Protein AF-A0A2G5HDT8-F1 (afdb_monomer_lite)

Organism: Cercospora beticola (NCBI:txid122368)

pLDDT: mean 80.61, std 16.81, range [44.41, 96.56]

Secondary structure (DSSP, 8-state):
-----------------EE-BTT-HHHHHHHHHHTT--EETTTTEEEGGGGGGGHHHHHHHHHHTT--B-S--TT--

Sequence (77 aa):
MQFFTVAIIALFGLTANACKCSNDRLATESCCAQLQGNYLPDQQDCQAASISERLSTFASCCSEGGFDSDCDCPSGC

Radius of gyration: 16.35 Å; chains: 1; bounding box: 48×24×48 Å

Structure (mmCIF, N/CA/C/O backbone):
data_AF-A0A2G5HDT8-F1
#
_entry.id   AF-A0A2G5HDT8-F1
#
loop_
_atom_site.group_PDB
_atom_site.id
_atom_site.type_symbol
_atom_site.label_atom_id
_atom_site.label_alt_id
_atom_site.label_comp_id
_atom_site.label_asym_id
_atom_site.label_entity_id
_atom_site.label_seq_id
_atom_site.pdbx_PDB_ins_code
_atom_site.Cartn_x
_atom_site.Cartn_y
_atom_site.Cartn_z
_atom_site.occupancy
_atom_site.B_iso_or_equiv
_atom_site.auth_seq_id
_atom_site.auth_comp_id
_atom_site.auth_asym_id
_atom_site.auth_atom_id
_atom_site.pdbx_PDB_model_num
ATOM 1 N N . MET A 1 1 ? -39.227 -15.150 34.356 1.00 44.41 1 MET A N 1
ATOM 2 C CA . MET A 1 1 ? -38.810 -15.398 32.961 1.00 44.41 1 MET A CA 1
ATOM 3 C C . MET A 1 1 ? -37.784 -14.335 32.600 1.00 44.41 1 MET A C 1
ATOM 5 O O . MET A 1 1 ? -38.173 -13.211 32.321 1.00 44.41 1 MET A O 1
ATOM 9 N N . GLN A 1 2 ? -36.491 -14.629 32.750 1.00 50.19 2 GLN A N 1
ATOM 10 C CA . GLN A 1 2 ? -35.420 -13.699 32.376 1.00 50.19 2 GLN A CA 1
ATOM 11 C C . GLN A 1 2 ? -35.001 -14.007 30.942 1.00 50.19 2 GLN A C 1
ATOM 13 O O . GLN A 1 2 ? -34.444 -15.066 30.664 1.00 50.19 2 GLN A O 1
ATOM 18 N N . PHE A 1 3 ? -35.330 -13.089 30.039 1.00 56.16 3 PHE A N 1
ATOM 19 C CA . PHE A 1 3 ? -34.871 -13.107 28.661 1.00 56.16 3 PHE A CA 1
ATOM 20 C C . PHE A 1 3 ? -33.425 -12.612 28.653 1.00 56.16 3 PHE A C 1
ATOM 22 O O . PHE A 1 3 ? -33.160 -11.443 28.927 1.00 56.16 3 PHE A O 1
ATOM 29 N N . PHE A 1 4 ? -32.484 -13.520 28.412 1.00 59.75 4 PHE A N 1
ATOM 30 C CA . PHE A 1 4 ? -31.091 -13.165 28.180 1.00 59.75 4 PHE A CA 1
ATOM 31 C C . PHE A 1 4 ? -30.988 -12.505 26.803 1.00 59.75 4 PHE A C 1
ATOM 33 O O . PHE A 1 4 ? -31.124 -13.167 25.776 1.00 59.75 4 PHE A O 1
ATOM 40 N N . THR A 1 5 ? -30.770 -11.192 26.781 1.00 62.47 5 THR A N 1
ATOM 41 C CA . THR A 1 5 ? -30.417 -10.453 25.568 1.00 62.47 5 THR A CA 1
ATOM 42 C C . THR A 1 5 ? -29.037 -10.920 25.109 1.00 62.47 5 THR A C 1
ATOM 44 O O . THR A 1 5 ? -28.023 -10.564 25.706 1.00 62.47 5 THR A O 1
ATOM 47 N N . VAL A 1 6 ? -28.988 -11.755 24.072 1.00 59.66 6 VAL A N 1
ATOM 48 C CA . VAL A 1 6 ? -27.734 -12.153 23.424 1.00 59.66 6 VAL A CA 1
ATOM 49 C C . VAL A 1 6 ? -27.256 -10.976 22.576 1.00 59.66 6 VAL A C 1
ATOM 51 O O . VAL A 1 6 ? -27.835 -10.675 21.534 1.00 59.66 6 VAL A O 1
ATOM 54 N N . ALA A 1 7 ? -26.218 -10.282 23.040 1.00 61.19 7 ALA A N 1
ATOM 55 C CA . ALA A 1 7 ? -25.508 -9.289 22.246 1.00 61.19 7 ALA A CA 1
ATOM 56 C C . ALA A 1 7 ? -24.696 -10.012 21.159 1.00 61.19 7 ALA A C 1
ATOM 58 O O . ALA A 1 7 ? -23.741 -10.728 21.460 1.00 61.19 7 ALA A O 1
ATOM 59 N N . ILE A 1 8 ? -25.088 -9.845 19.896 1.00 60.22 8 ILE A N 1
ATOM 60 C CA . ILE A 1 8 ? -24.332 -10.347 18.745 1.00 60.22 8 ILE A CA 1
ATOM 61 C C . ILE A 1 8 ? -23.177 -9.371 18.512 1.00 60.22 8 ILE A C 1
ATOM 63 O O . ILE A 1 8 ? -23.346 -8.324 17.892 1.00 60.22 8 ILE A O 1
ATOM 67 N N . ILE A 1 9 ? -22.002 -9.691 19.049 1.00 59.72 9 ILE A N 1
ATOM 68 C CA . ILE A 1 9 ? -20.764 -8.999 18.698 1.00 59.72 9 ILE A CA 1
ATOM 69 C C . ILE A 1 9 ? -20.349 -9.554 17.335 1.00 59.72 9 ILE A C 1
ATOM 71 O O . ILE A 1 9 ? -19.833 -10.667 17.243 1.00 59.72 9 ILE A O 1
ATOM 75 N N . ALA A 1 10 ? -20.627 -8.808 16.266 1.00 58.44 10 ALA A N 1
ATOM 76 C CA . ALA A 1 10 ? -20.106 -9.112 14.942 1.00 58.44 10 ALA A CA 1
ATOM 77 C C . ALA A 1 10 ? -18.589 -8.872 14.946 1.00 58.44 10 ALA A C 1
ATOM 79 O O . ALA A 1 10 ? -18.106 -7.786 14.637 1.00 58.44 10 ALA A O 1
ATOM 80 N N . LEU A 1 11 ? -17.831 -9.891 15.347 1.00 52.97 11 LEU A N 1
ATOM 81 C CA . LEU A 1 11 ? -16.400 -9.973 15.097 1.00 52.97 11 LEU A CA 1
ATOM 82 C C . LEU A 1 11 ? -16.227 -10.274 13.609 1.00 52.97 1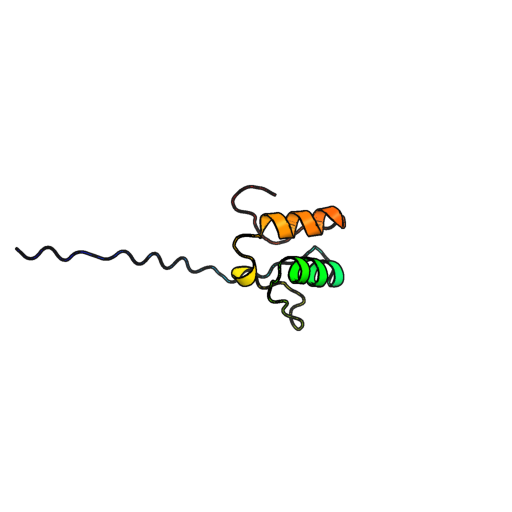1 LEU A C 1
ATOM 84 O O . LEU A 1 11 ? -16.046 -11.425 13.213 1.00 52.97 11 LEU A O 1
ATOM 88 N N . PHE A 1 12 ? -16.312 -9.240 12.771 1.00 52.41 12 PHE A N 1
ATOM 89 C CA . PHE A 1 12 ? -15.705 -9.312 11.450 1.00 52.41 12 PHE A CA 1
ATOM 90 C C . PHE A 1 12 ? -14.202 -9.406 11.685 1.00 52.41 12 PHE A C 1
ATOM 92 O O . PHE A 1 12 ? -13.510 -8.403 11.855 1.00 52.41 12 PHE A O 1
ATOM 99 N N . GLY A 1 13 ? -13.716 -10.643 11.777 1.00 44.81 13 GLY A N 1
ATOM 100 C CA . GLY A 1 13 ? -12.316 -10.958 11.589 1.00 44.81 13 GLY A CA 1
ATOM 101 C C . GLY A 1 13 ? -11.957 -10.530 10.178 1.00 44.81 13 GLY A C 1
ATOM 102 O O . GLY A 1 13 ? -12.072 -11.313 9.243 1.00 44.81 13 GLY A O 1
ATOM 103 N N . LEU A 1 14 ? -11.577 -9.263 10.031 1.00 51.44 14 LEU A N 1
ATOM 104 C CA . LEU A 1 14 ? -10.809 -8.805 8.896 1.00 51.44 14 LEU A CA 1
ATOM 105 C C . LEU A 1 14 ? -9.514 -9.602 8.989 1.00 51.44 14 LEU A C 1
ATOM 107 O O . LEU A 1 14 ? -8.641 -9.294 9.804 1.00 51.44 14 LEU A O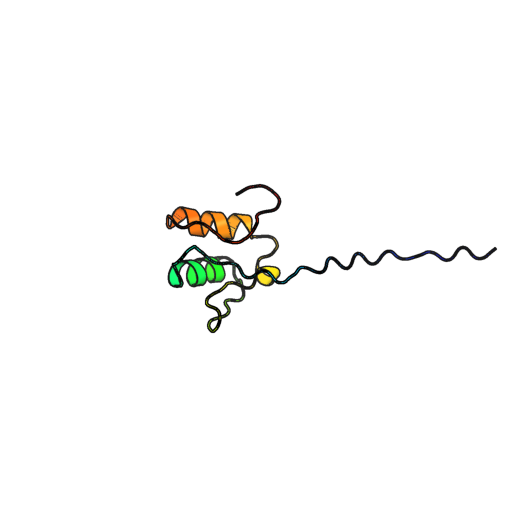 1
ATOM 111 N N . THR A 1 15 ? -9.407 -10.675 8.206 1.00 49.78 15 THR A N 1
ATOM 112 C CA . THR A 1 15 ? -8.090 -11.126 7.781 1.00 49.78 15 THR A CA 1
ATOM 113 C C . THR A 1 15 ? -7.400 -9.857 7.309 1.00 49.78 15 THR A C 1
ATOM 115 O O . THR A 1 15 ? -7.945 -9.125 6.481 1.00 49.78 15 THR A O 1
ATOM 118 N N . ALA A 1 16 ? -6.300 -9.487 7.961 1.00 55.41 16 ALA A N 1
ATOM 119 C CA . ALA A 1 16 ? -5.535 -8.318 7.572 1.00 55.41 16 ALA A CA 1
ATOM 120 C C . ALA A 1 16 ? -4.889 -8.653 6.227 1.00 55.41 16 ALA A C 1
ATOM 122 O O . ALA A 1 16 ? -3.714 -9.001 6.169 1.00 55.41 16 ALA A O 1
ATOM 123 N N . ASN A 1 17 ? -5.688 -8.640 5.161 1.00 70.12 17 ASN A N 1
ATOM 124 C CA . ASN A 1 17 ? -5.188 -8.768 3.814 1.00 70.12 17 ASN A CA 1
ATOM 125 C C . ASN A 1 17 ? -4.206 -7.611 3.628 1.00 70.12 17 ASN A C 1
ATOM 127 O O . ASN A 1 17 ? -4.403 -6.506 4.139 1.00 70.12 17 ASN A O 1
ATOM 131 N N . ALA A 1 18 ? -3.078 -7.896 3.005 1.00 85.50 18 ALA A N 1
ATOM 132 C CA . ALA A 1 18 ? -2.138 -6.867 2.623 1.00 85.50 18 ALA A CA 1
ATOM 133 C C . ALA A 1 18 ? -2.486 -6.439 1.192 1.00 85.50 18 ALA A C 1
ATOM 135 O O . ALA A 1 18 ? -3.024 -7.222 0.416 1.00 85.50 18 ALA A O 1
ATOM 136 N N . CYS A 1 19 ? -2.244 -5.178 0.880 1.00 89.50 19 CYS A N 1
ATOM 137 C CA . CYS A 1 19 ? -2.618 -4.539 -0.362 1.00 89.50 19 CYS A CA 1
ATOM 138 C C . CYS A 1 19 ? -1.375 -4.228 -1.179 1.00 89.50 19 CYS A C 1
ATOM 140 O O . CYS A 1 19 ? -0.478 -3.537 -0.692 1.00 89.50 19 CYS A O 1
ATOM 142 N N . LYS A 1 20 ? -1.333 -4.698 -2.425 1.00 92.38 20 LYS A N 1
ATOM 143 C CA . LYS A 1 20 ? -0.192 -4.500 -3.319 1.00 92.38 20 LYS A CA 1
ATOM 144 C C . LYS A 1 20 ? -0.651 -4.062 -4.703 1.00 92.38 20 LYS A C 1
ATOM 146 O O . LYS A 1 20 ? -1.683 -4.531 -5.178 1.00 92.38 20 LYS A O 1
ATOM 151 N N . CYS A 1 21 ? 0.128 -3.196 -5.343 1.00 93.00 21 CYS A N 1
ATOM 152 C CA . CYS A 1 21 ? 0.101 -3.039 -6.792 1.00 93.00 21 CYS A CA 1
ATOM 153 C C . CYS A 1 21 ? 0.997 -4.125 -7.409 1.00 93.00 21 CYS A C 1
ATOM 155 O O . CYS A 1 21 ? 2.138 -4.328 -6.983 1.00 93.00 21 CYS A O 1
ATOM 157 N N . SER A 1 22 ? 0.481 -4.843 -8.399 1.00 88.06 22 SER A N 1
ATOM 158 C CA . SER A 1 22 ? 1.127 -5.990 -9.032 1.00 88.06 22 SER A CA 1
ATOM 159 C C . SER A 1 22 ? 2.551 -5.676 -9.486 1.00 88.06 22 SER A C 1
ATOM 161 O O . SER A 1 22 ? 2.766 -4.807 -10.326 1.00 88.06 22 SER A O 1
ATOM 163 N N . ASN A 1 23 ? 3.516 -6.428 -8.945 1.00 77.31 23 ASN A N 1
ATOM 164 C CA . ASN A 1 23 ? 4.949 -6.366 -9.259 1.00 77.31 23 ASN A CA 1
ATOM 165 C C . ASN A 1 23 ? 5.622 -4.9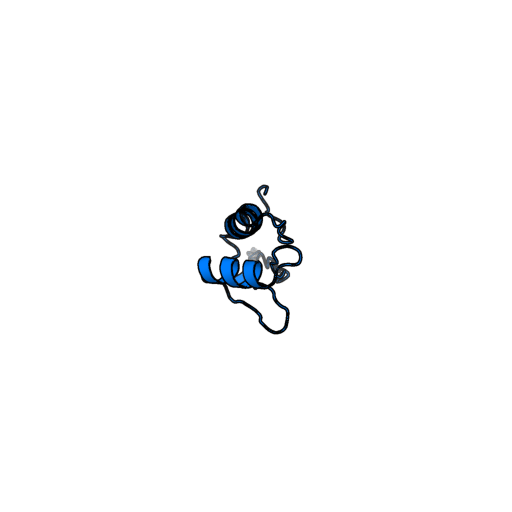83 -9.154 1.00 77.31 23 ASN A C 1
ATOM 167 O O . ASN A 1 23 ? 6.767 -4.852 -9.585 1.00 77.31 23 ASN A O 1
ATOM 171 N N . ASP A 1 24 ? 4.988 -3.985 -8.528 1.00 89.81 24 ASP A N 1
ATOM 172 C CA . ASP A 1 24 ? 5.605 -2.676 -8.328 1.00 89.81 24 ASP A CA 1
ATOM 173 C C . ASP A 1 24 ? 5.513 -2.203 -6.872 1.00 89.81 24 ASP A C 1
ATOM 175 O O . ASP A 1 24 ? 4.479 -1.772 -6.342 1.00 89.81 24 ASP A O 1
ATOM 179 N N . ARG A 1 25 ? 6.664 -2.304 -6.202 1.00 92.50 25 ARG A N 1
ATOM 180 C CA . ARG A 1 25 ? 6.848 -1.884 -4.813 1.00 92.50 25 ARG A CA 1
ATOM 181 C C . ARG A 1 25 ? 6.671 -0.377 -4.650 1.00 92.50 25 ARG A C 1
ATOM 183 O O . ARG A 1 25 ? 6.101 0.054 -3.654 1.00 92.50 25 ARG A O 1
ATOM 190 N N . LEU A 1 26 ? 7.191 0.419 -5.586 1.00 94.19 26 LEU A N 1
ATOM 191 C CA . LEU A 1 26 ? 7.180 1.877 -5.468 1.00 94.19 26 LEU A CA 1
ATOM 192 C C . LEU A 1 26 ? 5.761 2.422 -5.641 1.00 94.19 26 LEU A C 1
ATOM 194 O O . LEU A 1 26 ? 5.363 3.316 -4.899 1.00 94.19 26 LEU A O 1
ATOM 198 N N . ALA A 1 27 ? 4.983 1.839 -6.552 1.00 94.06 27 ALA A N 1
ATOM 199 C CA . ALA A 1 27 ? 3.563 2.106 -6.708 1.00 94.06 27 ALA A CA 1
ATOM 200 C C . ALA A 1 27 ? 2.801 1.728 -5.436 1.00 94.06 27 ALA A C 1
ATOM 202 O O . ALA A 1 27 ? 2.043 2.541 -4.918 1.00 94.06 27 ALA A O 1
ATOM 203 N N . THR A 1 28 ? 3.070 0.549 -4.865 1.00 94.69 28 THR A N 1
ATOM 204 C CA . THR A 1 28 ? 2.451 0.120 -3.600 1.00 94.69 28 THR A CA 1
ATOM 205 C C . THR A 1 28 ? 2.739 1.101 -2.462 1.00 94.69 28 THR A C 1
ATOM 207 O O . THR A 1 28 ? 1.817 1.549 -1.784 1.00 94.69 28 THR A O 1
ATOM 210 N N . GLU A 1 29 ? 4.006 1.469 -2.267 1.00 96.12 29 GLU A N 1
ATOM 211 C CA . GLU A 1 29 ? 4.442 2.418 -1.240 1.00 96.12 29 GLU A CA 1
ATOM 212 C C . GLU A 1 29 ? 3.810 3.802 -1.449 1.00 96.12 29 GLU A C 1
ATOM 214 O O . GLU A 1 29 ? 3.236 4.373 -0.520 1.00 96.12 29 GLU A O 1
ATOM 219 N N . SER A 1 30 ? 3.844 4.313 -2.683 1.00 96.50 30 SER A N 1
ATOM 220 C CA . SER A 1 30 ? 3.283 5.615 -3.045 1.00 96.50 30 SER A CA 1
ATOM 221 C C . SER A 1 30 ? 1.766 5.659 -2.862 1.00 96.50 30 SER A C 1
ATOM 223 O O . SER A 1 30 ? 1.253 6.557 -2.193 1.00 96.50 30 SER A O 1
ATOM 225 N N . CYS A 1 31 ? 1.038 4.677 -3.397 1.00 95.31 31 CYS A N 1
ATOM 226 C CA . CYS A 1 31 ? -0.411 4.578 -3.249 1.00 95.31 31 CYS A CA 1
ATOM 227 C C . CYS A 1 31 ? -0.806 4.419 -1.778 1.00 95.31 31 CYS A C 1
ATOM 229 O O . CYS A 1 31 ? -1.722 5.094 -1.314 1.00 95.31 31 CYS A O 1
ATOM 231 N N . CYS A 1 32 ? -0.081 3.609 -1.002 1.00 95.69 32 CYS A N 1
ATOM 232 C CA . CYS A 1 32 ? -0.336 3.468 0.430 1.00 95.69 32 CYS A CA 1
ATOM 233 C C . CYS A 1 32 ? -0.144 4.800 1.175 1.00 95.69 32 CYS A C 1
ATOM 235 O O . CYS A 1 32 ? -1.008 5.206 1.953 1.00 95.69 32 CYS A O 1
ATOM 237 N N . ALA A 1 33 ? 0.945 5.522 0.891 1.00 96.56 33 ALA A N 1
ATOM 238 C CA . ALA A 1 33 ? 1.243 6.808 1.514 1.00 96.56 33 ALA A CA 1
ATOM 239 C C . ALA A 1 33 ? 0.211 7.894 1.161 1.00 96.56 33 ALA A C 1
ATOM 241 O O . ALA A 1 33 ? -0.217 8.640 2.043 1.00 96.56 33 ALA A O 1
ATOM 242 N N . GLN A 1 34 ? -0.249 7.955 -0.096 1.00 95.31 34 GLN A N 1
ATOM 243 C CA . GLN A 1 34 ? -1.320 8.869 -0.525 1.00 95.31 34 GLN A CA 1
ATOM 244 C C . GLN A 1 34 ? -2.628 8.625 0.233 1.00 95.31 34 GLN A C 1
ATOM 246 O O . GLN A 1 34 ? -3.393 9.556 0.505 1.00 95.31 34 GLN A O 1
ATOM 251 N N . LEU A 1 35 ? -2.880 7.371 0.609 1.00 94.62 35 LEU A N 1
ATOM 252 C CA . LEU A 1 35 ? -4.049 7.010 1.396 1.00 94.62 35 LEU A CA 1
ATOM 253 C C . LEU A 1 35 ? -3.856 7.178 2.905 1.00 94.62 35 LEU A C 1
ATOM 255 O O . LEU A 1 35 ? -4.801 6.929 3.653 1.00 94.62 35 LEU A O 1
ATOM 259 N N . GLN A 1 36 ? -2.676 7.634 3.339 1.00 96.19 36 GLN A N 1
ATOM 260 C CA . GLN A 1 36 ? -2.260 7.673 4.744 1.00 96.19 36 GLN A CA 1
ATOM 261 C C . GLN A 1 36 ? -2.319 6.286 5.407 1.00 96.19 36 GLN A C 1
ATOM 263 O O . GLN A 1 36 ? -2.565 6.167 6.606 1.00 96.19 36 GLN A O 1
ATOM 268 N N . GLY A 1 37 ? -2.105 5.238 4.608 1.00 93.56 37 GLY A N 1
ATOM 269 C CA . GLY A 1 37 ? -2.033 3.861 5.062 1.00 93.56 37 GLY A CA 1
ATOM 270 C C . GLY A 1 37 ? -0.709 3.533 5.744 1.00 93.56 37 GLY A C 1
ATOM 271 O O . GLY A 1 37 ? 0.282 4.257 5.652 1.00 93.56 37 GLY A O 1
ATOM 272 N N . ASN A 1 38 ? -0.694 2.390 6.418 1.00 95.19 38 ASN A N 1
ATOM 273 C CA . ASN A 1 38 ? 0.487 1.823 7.043 1.00 95.19 38 ASN A CA 1
ATOM 274 C C . ASN A 1 38 ? 1.196 0.886 6.057 1.00 95.19 38 ASN A C 1
ATOM 276 O O . ASN A 1 38 ? 0.752 -0.243 5.827 1.00 95.19 38 ASN A O 1
ATOM 280 N N . TYR A 1 39 ? 2.291 1.362 5.469 1.00 94.69 39 TYR A N 1
ATOM 281 C CA . TYR A 1 39 ? 3.136 0.560 4.589 1.00 94.69 39 TYR A CA 1
ATOM 282 C C . TYR A 1 39 ? 4.066 -0.348 5.404 1.00 94.69 39 TYR A C 1
ATOM 284 O O . TYR A 1 39 ? 4.729 0.099 6.339 1.00 94.69 39 TYR A O 1
ATOM 292 N N . LEU A 1 40 ? 4.123 -1.627 5.037 1.00 93.25 40 LEU A N 1
ATOM 293 C CA . LEU A 1 40 ? 4.921 -2.667 5.679 1.00 93.25 40 LEU A CA 1
ATOM 294 C C . LEU A 1 40 ? 6.171 -2.935 4.820 1.00 93.25 40 LEU A C 1
ATOM 296 O O . LEU A 1 40 ? 6.096 -3.728 3.878 1.00 93.25 40 LEU A O 1
ATOM 300 N N . PRO A 1 41 ? 7.327 -2.305 5.108 1.00 89.81 41 PRO A N 1
ATOM 301 C CA . PRO A 1 41 ? 8.498 -2.353 4.228 1.00 89.81 41 PRO A CA 1
ATOM 302 C C . PRO A 1 41 ? 9.093 -3.758 4.071 1.00 89.81 41 PRO A C 1
ATOM 304 O O . PRO A 1 41 ? 9.579 -4.084 2.989 1.00 89.81 41 PRO A O 1
ATOM 307 N N . ASP A 1 42 ? 9.016 -4.596 5.110 1.00 91.06 42 ASP A N 1
ATOM 308 C CA . ASP A 1 42 ? 9.495 -5.983 5.080 1.00 91.06 42 ASP A CA 1
ATOM 309 C C . ASP A 1 42 ? 8.680 -6.882 4.137 1.00 91.06 42 ASP A C 1
ATOM 311 O O . ASP A 1 42 ? 9.225 -7.819 3.559 1.00 91.06 42 ASP A O 1
ATOM 315 N N . GLN A 1 43 ? 7.387 -6.588 3.958 1.00 88.50 43 GLN A N 1
ATOM 316 C CA . GLN A 1 43 ? 6.481 -7.360 3.093 1.00 88.50 43 GLN A CA 1
ATOM 317 C C . GLN A 1 43 ? 6.222 -6.671 1.746 1.00 88.50 43 GLN A C 1
ATOM 319 O O . GLN A 1 43 ? 5.783 -7.300 0.786 1.00 88.50 43 GLN A O 1
ATOM 324 N N . GLN A 1 44 ? 6.586 -5.388 1.645 1.00 91.69 44 GLN A N 1
ATOM 325 C CA . GLN A 1 44 ? 6.336 -4.540 0.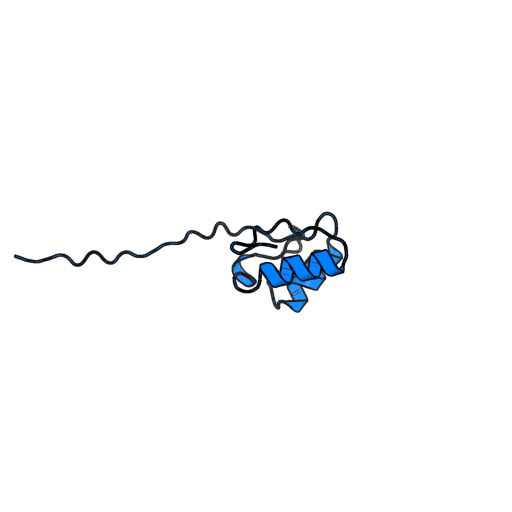483 1.00 91.69 44 GLN A CA 1
ATOM 326 C C . GLN A 1 44 ? 4.843 -4.392 0.181 1.00 91.69 44 GLN A C 1
ATOM 328 O O . GLN A 1 44 ? 4.446 -4.389 -0.983 1.00 91.69 44 GLN A O 1
ATOM 333 N N . ASP A 1 45 ? 4.032 -4.290 1.231 1.00 91.94 45 ASP A N 1
ATOM 334 C CA . ASP A 1 45 ? 2.578 -4.244 1.135 1.00 91.94 45 ASP A CA 1
ATOM 335 C C . ASP A 1 45 ? 2.012 -3.091 1.962 1.00 91.94 45 ASP A C 1
ATOM 337 O O . ASP A 1 45 ? 2.592 -2.660 2.958 1.00 91.94 45 ASP A O 1
ATOM 341 N N . CYS A 1 46 ? 0.835 -2.613 1.585 1.00 93.38 46 CYS A N 1
ATOM 342 C CA . CYS A 1 46 ? 0.028 -1.722 2.401 1.00 93.38 46 CYS A CA 1
ATOM 343 C C . CYS A 1 46 ? -0.871 -2.549 3.327 1.00 93.38 46 CYS A C 1
ATOM 345 O O . CYS A 1 46 ? -1.565 -3.454 2.879 1.00 93.38 46 CYS A O 1
ATOM 347 N N . GLN A 1 47 ? -0.911 -2.265 4.624 1.00 92.88 47 GLN A N 1
ATOM 348 C CA . GLN A 1 47 ? -1.817 -2.970 5.532 1.00 92.88 47 GLN A CA 1
ATOM 349 C C . GLN A 1 47 ? -3.281 -2.621 5.197 1.00 92.88 47 GLN A C 1
ATOM 351 O O . GLN A 1 47 ? -3.704 -1.504 5.492 1.00 92.88 47 GLN A O 1
ATOM 356 N N . ALA A 1 48 ? -4.097 -3.539 4.653 1.00 88.56 48 ALA A N 1
ATOM 357 C CA . ALA A 1 48 ? -5.450 -3.183 4.189 1.00 88.56 48 ALA A CA 1
ATOM 358 C C . ALA A 1 48 ? -6.342 -2.634 5.308 1.00 88.56 48 ALA A C 1
ATOM 360 O O . ALA A 1 48 ? -7.139 -1.737 5.067 1.00 88.56 48 ALA A O 1
ATOM 361 N N . ALA A 1 49 ? -6.167 -3.096 6.552 1.00 87.00 49 ALA A N 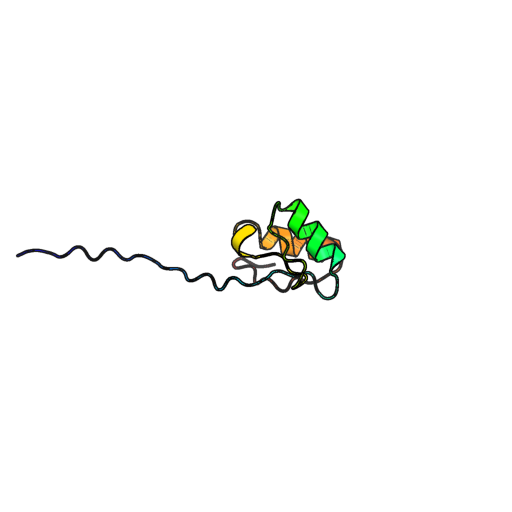1
ATOM 362 C CA . ALA A 1 49 ? -6.905 -2.561 7.699 1.00 87.00 49 ALA A CA 1
ATOM 363 C C . ALA A 1 49 ? -6.719 -1.039 7.870 1.00 87.00 49 ALA A C 1
ATOM 365 O O . ALA A 1 49 ? -7.674 -0.341 8.208 1.00 87.00 49 ALA A O 1
ATOM 366 N N . SER A 1 50 ? -5.520 -0.521 7.575 1.00 91.06 50 SER A N 1
ATOM 367 C CA . SER A 1 50 ? -5.198 0.911 7.662 1.00 91.06 50 SER A CA 1
ATOM 368 C C . SER A 1 50 ? -5.824 1.761 6.548 1.00 91.06 50 SER A C 1
ATOM 370 O O . SER A 1 50 ? -5.884 2.978 6.673 1.00 91.06 50 SER A O 1
ATOM 372 N N . ILE A 1 51 ? -6.319 1.123 5.481 1.00 89.88 51 ILE A N 1
ATOM 373 C CA . ILE A 1 51 ? -6.972 1.761 4.327 1.00 89.88 51 ILE A CA 1
ATOM 374 C C . ILE A 1 51 ? -8.315 1.096 3.993 1.00 89.88 51 ILE A C 1
ATOM 376 O O . ILE A 1 51 ? -8.760 1.127 2.849 1.00 89.88 51 ILE A O 1
ATOM 380 N N . SER A 1 52 ? -8.965 0.475 4.977 1.00 87.50 52 SER A N 1
ATOM 381 C CA . SER A 1 52 ? -10.131 -0.399 4.774 1.00 87.50 52 SER A CA 1
ATOM 382 C C . SER A 1 52 ? -11.324 0.309 4.121 1.00 87.50 52 SER A C 1
ATOM 384 O O . SER A 1 52 ? -12.030 -0.286 3.313 1.00 87.50 52 SER A O 1
ATOM 386 N N . GLU A 1 53 ? -11.501 1.605 4.382 1.00 87.44 53 GLU A N 1
ATOM 387 C CA . GLU A 1 53 ? -12.529 2.449 3.748 1.00 87.44 53 GLU A CA 1
ATOM 388 C C . GLU A 1 53 ? -12.096 3.017 2.380 1.00 87.44 53 GLU A C 1
ATOM 390 O O . GLU A 1 53 ? -12.859 3.715 1.716 1.00 87.44 53 GLU A O 1
ATOM 395 N N . ARG A 1 54 ? -10.855 2.750 1.956 1.00 91.12 54 ARG A N 1
ATOM 396 C CA . ARG A 1 54 ? -10.204 3.338 0.773 1.00 91.12 54 ARG A CA 1
ATOM 397 C C . ARG A 1 54 ? -9.593 2.285 -0.161 1.00 91.12 54 ARG A C 1
ATOM 399 O O . ARG A 1 54 ? -8.791 2.640 -1.023 1.00 91.12 54 ARG A O 1
ATOM 406 N N . LEU A 1 55 ? -9.981 1.013 -0.033 1.00 89.44 55 LEU A N 1
ATOM 407 C CA . LEU A 1 55 ? -9.465 -0.093 -0.858 1.00 89.44 55 LEU A CA 1
ATOM 408 C C . LEU A 1 55 ? -9.704 0.142 -2.358 1.00 89.44 55 LEU A C 1
ATOM 410 O O . LEU A 1 55 ? -8.783 0.002 -3.154 1.00 89.44 55 LEU A O 1
ATOM 414 N N . SER A 1 56 ? -10.891 0.624 -2.740 1.00 88.69 56 SER A N 1
ATOM 415 C CA . SER A 1 56 ? -11.188 1.000 -4.133 1.00 88.69 56 SER A CA 1
ATOM 416 C C . SER A 1 56 ? -10.321 2.157 -4.637 1.00 88.69 56 SER A C 1
ATOM 418 O O . SER A 1 56 ? -9.937 2.186 -5.806 1.00 88.69 56 SER A O 1
ATOM 420 N N . THR A 1 57 ? -9.970 3.108 -3.763 1.00 91.81 57 THR A N 1
ATOM 421 C CA . THR A 1 57 ? -9.044 4.195 -4.113 1.00 91.81 57 THR A CA 1
ATOM 422 C C . THR A 1 57 ? -7.620 3.670 -4.286 1.00 91.81 57 THR A C 1
ATOM 424 O O . THR A 1 57 ? -6.918 4.121 -5.185 1.00 91.81 57 THR A O 1
ATOM 427 N N . PHE A 1 58 ? -7.197 2.696 -3.473 1.00 92.38 58 PHE A N 1
ATOM 428 C CA . PHE A 1 58 ? -5.902 2.032 -3.636 1.00 92.38 58 PHE A CA 1
ATOM 429 C C . PHE A 1 58 ? 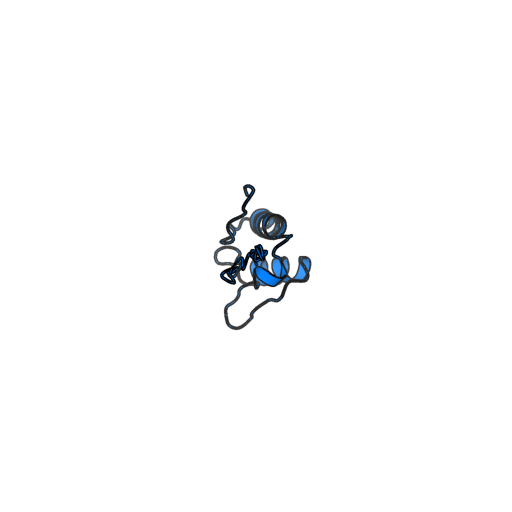-5.817 1.305 -4.980 1.00 92.38 58 PHE A C 1
ATOM 431 O O . PHE A 1 58 ? -4.866 1.522 -5.728 1.00 92.38 58 PHE A O 1
ATOM 438 N N . ALA A 1 59 ? -6.848 0.530 -5.328 1.00 91.25 59 ALA A N 1
ATOM 439 C CA . ALA A 1 59 ? -6.917 -0.161 -6.611 1.00 91.25 59 ALA A CA 1
ATOM 440 C C . ALA A 1 59 ? -6.900 0.809 -7.804 1.00 91.25 59 ALA A C 1
ATOM 442 O O . ALA A 1 59 ? -6.177 0.588 -8.778 1.00 91.25 59 ALA A O 1
ATOM 443 N N . SER A 1 60 ? -7.622 1.931 -7.690 1.00 91.81 60 SER A N 1
ATOM 444 C CA . SER A 1 60 ? -7.606 2.997 -8.701 1.00 91.81 60 SER A CA 1
ATOM 445 C C . SER A 1 60 ? -6.207 3.596 -8.863 1.00 91.81 60 SER A C 1
ATOM 447 O O . SER A 1 60 ? -5.735 3.725 -9.986 1.00 91.81 60 SER A O 1
ATOM 449 N N . CYS A 1 61 ? -5.504 3.872 -7.760 1.00 93.44 61 CYS A N 1
ATOM 450 C CA . CYS A 1 61 ? -4.131 4.381 -7.794 1.00 93.44 61 CYS A CA 1
ATOM 451 C C . CYS A 1 61 ? -3.162 3.408 -8.487 1.00 93.44 61 CYS A C 1
ATOM 453 O O . CYS A 1 61 ? -2.355 3.831 -9.316 1.00 93.44 61 CYS A O 1
ATOM 455 N N . CYS A 1 62 ? -3.266 2.101 -8.209 1.00 92.94 62 CYS A N 1
ATOM 456 C CA . CYS A 1 62 ? -2.488 1.095 -8.939 1.00 92.94 62 CYS A CA 1
ATOM 457 C C . CYS A 1 62 ? -2.805 1.145 -10.444 1.00 92.94 62 CYS A C 1
ATOM 459 O O . CYS A 1 62 ? -1.886 1.183 -11.265 1.00 92.94 62 CYS A O 1
ATOM 461 N N . SER A 1 63 ? -4.092 1.226 -10.796 1.00 91.31 63 SER A N 1
ATOM 462 C CA . SER A 1 63 ? -4.572 1.235 -12.185 1.00 91.31 63 SER A CA 1
ATOM 463 C C . SER A 1 63 ? -4.126 2.479 -12.959 1.00 91.31 63 SER A C 1
ATOM 465 O O . SER A 1 63 ? -3.778 2.375 -14.133 1.00 91.31 63 SER A O 1
ATOM 467 N N . GLU A 1 64 ? -4.064 3.646 -12.310 1.00 90.94 64 GLU A N 1
ATOM 468 C CA . GLU A 1 64 ? -3.500 4.875 -12.889 1.00 90.94 64 GLU A CA 1
ATOM 469 C C . GLU A 1 64 ? -2.013 4.718 -13.242 1.00 90.94 64 GLU A C 1
ATOM 471 O O . GLU A 1 64 ? -1.542 5.286 -14.227 1.00 90.94 64 GLU A O 1
ATOM 476 N N . GLY A 1 65 ? -1.283 3.904 -12.474 1.00 85.25 65 GLY A N 1
ATOM 477 C CA . GLY A 1 65 ? 0.094 3.507 -12.771 1.00 85.25 65 GLY A CA 1
ATOM 478 C C . GLY A 1 65 ? 0.224 2.377 -13.801 1.00 85.25 65 GLY A C 1
ATOM 479 O O . GLY A 1 65 ? 1.344 2.032 -14.170 1.00 85.25 65 GLY A O 1
ATOM 480 N N . GLY A 1 66 ? -0.888 1.804 -14.276 1.00 90.25 66 GLY A N 1
ATOM 481 C CA . GLY A 1 66 ? -0.902 0.642 -15.170 1.00 90.25 66 GLY A CA 1
ATOM 482 C C . GLY A 1 66 ? -0.700 -0.703 -14.461 1.00 90.25 66 GLY A C 1
ATOM 483 O O . GLY A 1 66 ? -0.347 -1.684 -15.116 1.00 90.25 66 GLY A O 1
ATOM 484 N N . PHE A 1 67 ? -0.911 -0.756 -13.143 1.00 90.25 67 PHE A N 1
ATOM 485 C CA . PHE A 1 67 ? -0.780 -1.957 -12.320 1.00 90.25 67 PHE A CA 1
ATOM 486 C C . PHE A 1 67 ? -2.140 -2.440 -11.817 1.00 90.25 67 PHE A C 1
ATOM 488 O O . PHE A 1 67 ? -3.018 -1.647 -11.488 1.00 90.25 67 PHE A O 1
ATOM 495 N N . ASP A 1 68 ? -2.286 -3.752 -11.683 1.00 89.00 68 ASP A N 1
ATOM 496 C CA . ASP A 1 68 ? -3.448 -4.360 -11.035 1.00 89.00 68 ASP A CA 1
ATOM 497 C C . ASP A 1 68 ? -3.279 -4.374 -9.506 1.00 89.00 68 ASP A C 1
ATOM 499 O O . ASP A 1 68 ? -2.144 -4.378 -9.021 1.00 89.00 68 ASP A O 1
ATOM 503 N N . SER A 1 69 ? -4.365 -4.377 -8.736 1.00 88.12 69 SER A N 1
ATOM 504 C CA . SER A 1 69 ? -4.305 -4.412 -7.272 1.00 88.12 69 SER A CA 1
ATOM 505 C C . SER A 1 69 ? -4.797 -5.743 -6.717 1.00 88.12 69 SER A C 1
ATOM 507 O O . SER A 1 69 ? -5.897 -6.169 -7.034 1.00 88.12 69 SER A O 1
ATOM 509 N N . ASP A 1 70 ? -4.026 -6.347 -5.806 1.00 85.81 70 ASP A N 1
ATOM 510 C CA . ASP A 1 70 ? -4.372 -7.643 -5.189 1.00 85.81 70 ASP A CA 1
ATOM 511 C C . ASP A 1 70 ? -5.436 -7.525 -4.070 1.00 85.81 70 ASP A C 1
ATOM 513 O O . ASP A 1 70 ? -5.842 -8.512 -3.459 1.00 85.81 70 ASP A O 1
ATOM 517 N N . CYS A 1 71 ? -5.899 -6.308 -3.760 1.00 83.50 71 CYS A N 1
ATOM 518 C CA . CYS A 1 71 ? -6.956 -6.103 -2.772 1.00 83.50 71 CYS A CA 1
ATOM 519 C C . CYS A 1 71 ? -8.325 -6.327 -3.408 1.00 83.50 71 CYS A C 1
ATOM 521 O O . CYS A 1 71 ? -8.721 -5.588 -4.307 1.00 83.50 71 CYS A O 1
ATOM 523 N N . ASP A 1 72 ? -9.091 -7.268 -2.862 1.00 67.19 72 ASP A N 1
ATOM 524 C CA . ASP A 1 72 ? -10.480 -7.473 -3.261 1.00 67.19 72 ASP A CA 1
ATOM 525 C C . ASP A 1 72 ? -11.329 -6.249 -2.856 1.00 67.19 72 ASP A C 1
ATOM 527 O O . ASP A 1 72 ? -11.505 -5.950 -1.668 1.00 67.19 72 ASP A O 1
ATOM 531 N N . CYS A 1 73 ? -11.812 -5.488 -3.843 1.00 63.25 73 CYS A N 1
ATOM 532 C CA . CYS A 1 73 ? -12.758 -4.400 -3.614 1.00 63.25 73 CYS A CA 1
ATOM 533 C C . CYS A 1 73 ? -14.168 -4.990 -3.440 1.00 63.25 73 CYS A C 1
ATOM 535 O O . CYS A 1 73 ? -14.739 -5.465 -4.424 1.00 63.25 73 CYS A O 1
ATOM 537 N N . PRO A 1 74 ? -14.821 -4.858 -2.269 1.00 54.41 74 PRO A N 1
ATOM 538 C CA . PRO A 1 74 ? -16.152 -5.433 -2.041 1.00 54.41 74 PRO A CA 1
ATOM 539 C C . PRO A 1 74 ? -17.258 -4.864 -2.953 1.00 54.41 74 PRO A C 1
ATOM 541 O O . PRO A 1 74 ? -18.341 -5.441 -3.029 1.00 54.41 74 PRO A O 1
ATOM 544 N N . SER A 1 75 ? -16.998 -3.754 -3.654 1.00 51.34 75 SER A N 1
ATOM 545 C CA . SER A 1 75 ? -17.957 -3.069 -4.535 1.00 51.34 75 SER A CA 1
ATOM 546 C C . SER A 1 75 ? -17.489 -2.940 -5.993 1.00 51.34 75 SER A C 1
ATOM 548 O O . SER A 1 75 ? -18.038 -2.118 -6.723 1.00 51.34 75 SER A O 1
ATOM 550 N N . GLY A 1 76 ? -16.505 -3.740 -6.420 1.00 48.06 76 GLY A N 1
ATOM 551 C CA . GLY A 1 76 ? -15.940 -3.684 -7.770 1.00 48.06 76 GLY A CA 1
ATOM 552 C C . GLY A 1 76 ? -14.871 -2.600 -7.906 1.00 48.06 76 GLY A C 1
ATOM 553 O O . GLY A 1 76 ? -15.159 -1.403 -7.854 1.00 48.06 76 GLY A O 1
ATOM 554 N N . CYS A 1 77 ? -13.630 -3.052 -8.048 1.00 51.94 77 CYS A N 1
ATOM 555 C CA . CYS A 1 77 ? -12.690 -2.443 -8.971 1.00 51.94 77 CYS A CA 1
ATOM 556 C C . CYS A 1 77 ? -12.833 -3.211 -10.312 1.00 51.94 77 CYS A C 1
ATOM 558 O O . CYS A 1 77 ? -12.582 -2.582 -11.354 1.00 51.94 77 CYS A O 1
#

Foldseek 3Di:
DDDPDDDPPPPPPPPQDWKDFPPDLVLQVVLCVVQVFDQDVVVSTTRCVRNVVCNVVSQVSSVVVVTGMPDDDPVHD